Protein AF-A0A497K6Y6-F1 (afdb_monomer_lite)

Sequence (145 aa):
MNWMEEVNKPLKKPRYYKRSLTLFRSVDNLLAHADRFIPAWDDTDHFSFACAKCGYMAEILSVEWRPDYKENGRLYAILFFLKCPNCGATGMRKIYLQPTSYMGQKAFGEKLFFLYGTEKRPFQIGKYTIQGLRDYDEKFTEAKQ

Foldseek 3Di:
DDPVVPPPDDDPADDDDPPFQWPDADDPDADFDAFDWDWDDDPDPDIFIAGPVPRATKDFGTWGWDQQDDDPDRWTKIKTWIARPPPGHTHIDMDTPDPQPQDQDWDDDPFWIFHQHRPNHTDTQGTPDPVSVVVVVVVVVVVVD

Radius of gyration: 18.03 Å; chains: 1; bounding box: 42×46×44 Å

Structure (mmCIF, N/CA/C/O backbone):
data_AF-A0A497K6Y6-F1
#
_entry.id   AF-A0A497K6Y6-F1
#
loop_
_atom_site.group_PDB
_atom_site.id
_atom_site.type_symbol
_atom_site.label_atom_id
_atom_site.label_alt_id
_atom_site.label_comp_id
_atom_site.label_asym_id
_atom_site.label_entity_id
_atom_site.label_seq_id
_atom_site.pdbx_PDB_ins_code
_atom_site.Cartn_x
_atom_site.Cartn_y
_atom_site.Cartn_z
_atom_site.occupancy
_atom_site.B_iso_or_equiv
_atom_site.auth_seq_id
_atom_site.auth_comp_id
_atom_site.auth_asym_id
_atom_site.auth_atom_id
_atom_site.pdbx_PDB_model_num
ATOM 1 N N . MET A 1 1 ? 24.970 29.857 -5.790 1.00 49.78 1 MET A N 1
ATOM 2 C CA . MET A 1 1 ? 24.359 29.032 -4.725 1.00 49.78 1 MET A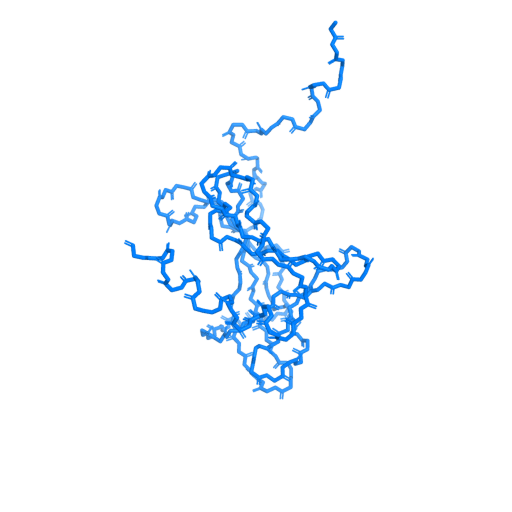 CA 1
ATOM 3 C C . MET A 1 1 ? 22.915 28.797 -5.141 1.00 49.78 1 MET A C 1
ATOM 5 O O . MET A 1 1 ? 22.185 29.770 -5.283 1.00 49.78 1 MET A O 1
ATOM 9 N N . ASN A 1 2 ? 22.569 27.569 -5.531 1.00 47.25 2 ASN A N 1
ATOM 10 C CA . ASN A 1 2 ? 21.314 27.265 -6.222 1.00 47.25 2 ASN A CA 1
ATOM 11 C C . ASN A 1 2 ? 20.239 26.899 -5.184 1.00 47.25 2 ASN A C 1
ATOM 13 O O . ASN A 1 2 ? 20.269 25.813 -4.615 1.00 47.25 2 ASN A O 1
ATOM 17 N N . TRP A 1 3 ? 19.316 27.819 -4.902 1.00 45.81 3 TRP A N 1
ATOM 18 C CA . TRP A 1 3 ? 18.312 27.701 -3.830 1.00 45.81 3 TRP A CA 1
ATOM 19 C C . TRP A 1 3 ? 17.331 26.522 -3.998 1.00 45.81 3 TRP A C 1
ATOM 21 O O . TRP A 1 3 ? 16.606 26.186 -3.066 1.00 45.81 3 TRP A O 1
ATOM 31 N N . MET A 1 4 ? 17.318 25.860 -5.159 1.00 49.03 4 MET A N 1
ATOM 32 C CA . MET A 1 4 ? 16.474 24.687 -5.418 1.00 49.03 4 MET A CA 1
ATOM 33 C C . MET A 1 4 ? 17.032 23.375 -4.837 1.00 49.03 4 MET A C 1
ATOM 35 O O . MET A 1 4 ? 16.268 22.429 -4.672 1.00 49.03 4 MET A O 1
ATOM 39 N N . GLU A 1 5 ? 18.320 23.297 -4.478 1.00 55.19 5 GLU A N 1
ATOM 40 C CA . GLU A 1 5 ? 18.914 22.071 -3.905 1.00 55.19 5 GLU A CA 1
ATOM 41 C C . GLU A 1 5 ? 18.570 21.843 -2.421 1.00 55.19 5 GLU A C 1
ATOM 43 O O . GLU A 1 5 ? 18.867 20.780 -1.873 1.00 55.19 5 GLU A O 1
ATOM 48 N N . GLU A 1 6 ? 17.956 22.813 -1.738 1.00 58.75 6 GLU A N 1
ATOM 49 C CA . GLU A 1 6 ? 17.660 22.719 -0.299 1.00 58.75 6 GLU A CA 1
ATOM 50 C C . GLU A 1 6 ? 16.260 22.201 0.044 1.00 58.75 6 GLU A C 1
ATOM 52 O O . GLU A 1 6 ? 16.000 21.846 1.196 1.00 58.75 6 GLU A O 1
ATOM 57 N N . VAL A 1 7 ? 15.365 22.092 -0.936 1.00 70.75 7 VAL A N 1
ATOM 58 C CA . VAL A 1 7 ? 13.981 21.665 -0.706 1.00 70.75 7 VAL A CA 1
ATOM 59 C C . VAL A 1 7 ? 13.893 20.133 -0.729 1.00 70.75 7 VAL A C 1
ATOM 61 O O . VAL A 1 7 ? 14.497 19.475 -1.570 1.00 70.75 7 VAL A O 1
ATOM 64 N N . ASN A 1 8 ? 13.129 19.544 0.197 1.00 70.69 8 ASN A N 1
ATOM 65 C CA . ASN A 1 8 ? 12.847 18.098 0.269 1.00 70.69 8 ASN A CA 1
ATOM 66 C C . ASN A 1 8 ? 14.053 17.173 0.530 1.00 70.69 8 ASN A C 1
ATOM 68 O O . ASN A 1 8 ? 13.996 15.982 0.210 1.00 70.69 8 ASN A O 1
ATOM 72 N N . LYS A 1 9 ? 15.127 17.666 1.165 1.00 72.88 9 LYS A N 1
ATOM 73 C CA . LYS A 1 9 ? 16.221 16.792 1.625 1.00 72.88 9 LYS A CA 1
ATOM 74 C C . LYS A 1 9 ? 15.672 15.708 2.570 1.00 72.88 9 LYS A C 1
ATOM 76 O O . LYS A 1 9 ? 15.046 16.050 3.580 1.00 72.88 9 LYS A O 1
ATOM 81 N N . PRO A 1 10 ? 15.912 14.410 2.294 1.00 68.50 10 PRO A N 1
ATOM 82 C CA . PRO A 1 10 ? 15.445 13.341 3.164 1.00 68.50 10 PRO A CA 1
ATOM 83 C C . PRO A 1 10 ? 15.981 13.511 4.585 1.00 68.50 10 PRO A C 1
ATOM 85 O O . PRO A 1 10 ? 17.181 13.693 4.803 1.00 68.50 10 PRO A O 1
ATOM 88 N N . LEU A 1 11 ? 15.093 13.417 5.573 1.00 70.00 11 LEU A N 1
ATOM 89 C CA . LEU A 1 11 ? 15.511 13.394 6.968 1.00 70.00 11 LEU A CA 1
ATOM 90 C C . LEU A 1 11 ? 16.370 12.150 7.220 1.00 70.00 11 LEU A C 1
ATOM 92 O O . LEU A 1 11 ? 15.967 11.037 6.886 1.00 70.00 11 LEU A O 1
ATOM 96 N N . LYS A 1 12 ? 17.502 12.318 7.919 1.00 70.56 12 LYS A N 1
ATOM 97 C CA . LYS A 1 12 ? 18.335 11.194 8.395 1.00 70.56 12 LYS A CA 1
ATOM 98 C C . LYS A 1 12 ? 17.522 10.179 9.214 1.00 70.56 12 LYS A C 1
ATOM 100 O O . LYS A 1 12 ? 17.817 8.989 9.207 1.00 70.56 12 LYS A O 1
ATOM 105 N N . LYS A 1 13 ? 16.501 10.661 9.927 1.00 68.62 13 LYS A N 1
ATOM 106 C CA . LYS A 1 13 ? 15.499 9.856 10.624 1.00 68.62 13 LYS A CA 1
ATOM 107 C C . LYS A 1 13 ? 14.127 10.515 10.446 1.00 68.62 13 LYS A C 1
ATOM 109 O O . LYS A 1 13 ? 13.992 11.679 10.830 1.00 68.62 13 LYS A O 1
ATOM 114 N N . PRO A 1 14 ? 13.118 9.811 9.910 1.00 72.25 14 PRO A N 1
ATOM 115 C CA . PRO A 1 14 ? 11.759 10.332 9.839 1.00 72.25 14 PRO A CA 1
ATOM 116 C C . PRO A 1 14 ? 11.246 10.746 11.225 1.00 72.25 14 PRO A C 1
ATOM 118 O O . PRO A 1 14 ? 11.468 10.050 12.223 1.00 72.25 14 PRO A O 1
ATOM 121 N N . ARG A 1 15 ? 10.570 11.897 11.298 1.00 74.88 15 ARG A N 1
ATOM 122 C CA . ARG A 1 15 ? 9.854 12.322 12.508 1.00 74.88 15 ARG A CA 1
ATOM 123 C C . ARG A 1 15 ? 8.559 11.520 12.607 1.00 74.88 15 ARG A C 1
ATOM 125 O O . ARG A 1 15 ? 7.869 11.349 11.610 1.00 74.88 15 ARG A O 1
ATOM 132 N N . TYR A 1 16 ? 8.233 11.045 13.804 1.00 70.06 16 TYR A N 1
ATOM 133 C CA . TYR A 1 16 ? 6.961 10.387 14.088 1.00 70.06 16 TYR A CA 1
ATOM 134 C C . TYR A 1 16 ? 6.282 11.098 15.259 1.00 70.06 16 TYR A C 1
ATOM 136 O O . TYR A 1 16 ? 6.943 11.498 16.219 1.00 70.06 16 TYR A O 1
ATOM 144 N N . TYR A 1 17 ? 4.963 11.245 15.181 1.00 69.12 17 TYR A N 1
ATOM 145 C CA . TYR A 1 17 ? 4.153 11.868 16.222 1.00 69.12 17 TYR A CA 1
ATOM 146 C C . TYR A 1 17 ? 3.414 10.761 16.983 1.00 69.12 17 TYR A C 1
ATOM 148 O O . TYR A 1 17 ? 2.646 9.999 16.408 1.00 69.12 17 TYR A O 1
ATOM 156 N N . LYS A 1 18 ? 3.699 10.627 18.283 1.00 63.16 18 LYS A N 1
ATOM 157 C CA . LYS A 1 18 ? 3.427 9.441 19.123 1.00 63.16 18 LYS A CA 1
ATOM 158 C C . LYS A 1 18 ? 1.956 9.052 19.365 1.00 63.16 18 LYS A C 1
ATOM 160 O O . LYS A 1 18 ? 1.728 8.123 20.131 1.00 63.16 18 LYS A O 1
ATOM 165 N N . ARG A 1 19 ? 0.958 9.742 18.807 1.00 62.03 19 ARG A N 1
ATOM 166 C CA . ARG A 1 19 ? -0.414 9.654 19.346 1.00 62.03 19 ARG A CA 1
ATOM 167 C C . ARG A 1 19 ? -1.228 8.415 18.935 1.00 62.03 19 ARG A C 1
ATOM 169 O O . ARG A 1 19 ? -2.209 8.143 19.609 1.00 62.03 19 ARG A O 1
ATOM 176 N N . SER A 1 20 ? -0.806 7.624 17.945 1.00 76.19 20 SER A N 1
ATOM 177 C CA . SER A 1 20 ? -1.268 6.239 17.715 1.00 76.19 20 SER A CA 1
ATOM 178 C C . SER A 1 20 ? -0.445 5.591 16.596 1.00 76.19 20 SER A C 1
ATOM 180 O O . SER A 1 20 ? 0.011 6.287 15.689 1.00 76.19 20 SER A O 1
ATOM 182 N N . LEU A 1 21 ? -0.250 4.269 16.641 1.00 86.19 21 LEU A N 1
ATOM 183 C CA . LEU A 1 21 ? 0.258 3.509 15.488 1.00 86.19 21 LEU A CA 1
ATOM 184 C C . LEU A 1 21 ? -0.844 3.236 14.458 1.00 86.19 21 LEU A C 1
ATOM 186 O O . LEU A 1 21 ? -0.547 2.980 13.298 1.00 86.19 21 LEU A O 1
ATOM 190 N N . THR A 1 22 ? -2.108 3.317 14.855 1.00 88.81 22 THR A N 1
ATOM 191 C CA . THR A 1 22 ? -3.246 3.241 13.941 1.00 88.81 22 THR A CA 1
ATOM 192 C C . THR A 1 22 ? -3.536 4.636 13.413 1.00 88.81 22 THR A C 1
ATOM 194 O O . THR A 1 22 ? -3.884 5.530 14.183 1.00 88.81 22 THR A O 1
ATOM 197 N N . LEU A 1 23 ? -3.375 4.816 12.106 1.00 90.62 23 LEU A N 1
ATOM 198 C CA . LEU A 1 23 ? -3.681 6.062 11.406 1.00 90.62 23 LEU A CA 1
ATOM 199 C C . LEU A 1 23 ? -5.169 6.138 11.048 1.00 90.62 23 LEU A C 1
ATOM 201 O O . LEU A 1 23 ? -5.762 7.209 11.095 1.00 90.62 23 LEU A O 1
ATOM 205 N N . PHE A 1 24 ? -5.766 4.994 10.715 1.00 92.75 24 PHE A N 1
ATOM 206 C CA . PHE A 1 24 ? -7.175 4.859 10.363 1.00 92.75 24 PHE A CA 1
ATOM 207 C C . PHE A 1 24 ? -7.669 3.456 10.716 1.00 92.75 24 PHE A C 1
ATOM 209 O O . PHE A 1 24 ? -6.904 2.501 10.594 1.00 92.75 24 PHE A O 1
ATOM 216 N N . ARG A 1 25 ? -8.938 3.321 11.11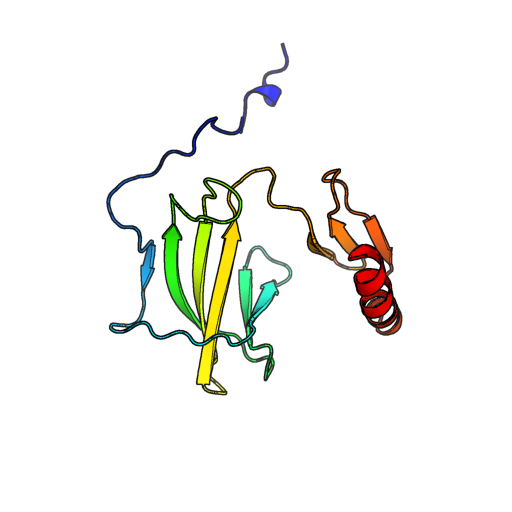5 1.00 93.75 25 ARG A N 1
ATOM 217 C CA . ARG A 1 25 ? -9.618 2.033 11.290 1.00 93.75 25 ARG A CA 1
ATOM 218 C C . ARG A 1 25 ? -11.132 2.207 11.155 1.00 93.75 25 ARG A C 1
ATOM 220 O O . ARG A 1 25 ? -11.683 3.120 11.757 1.00 93.75 25 ARG A O 1
ATOM 227 N N . SER A 1 26 ? -11.782 1.326 10.397 1.00 93.25 26 SER A N 1
ATOM 228 C CA . SER A 1 26 ? -13.235 1.327 10.154 1.00 93.25 26 SER A CA 1
ATOM 229 C C . SER A 1 26 ? -13.979 0.147 10.790 1.00 93.25 26 SER A C 1
ATOM 231 O O . SER A 1 26 ? -15.190 0.032 10.629 1.00 93.25 26 SER A O 1
ATOM 233 N N . VAL A 1 27 ? -13.270 -0.736 11.500 1.00 90.81 27 VAL A N 1
ATOM 234 C CA . VAL A 1 27 ? -13.821 -1.955 12.113 1.00 90.81 27 VAL A CA 1
ATOM 235 C C . VAL A 1 27 ? -13.328 -2.135 13.546 1.00 90.81 27 VAL A C 1
ATOM 237 O O . VAL A 1 27 ? -12.181 -1.812 13.848 1.00 90.81 27 VAL A O 1
ATOM 240 N N . ASP A 1 28 ? -14.159 -2.713 14.414 1.00 85.75 28 ASP A N 1
ATOM 241 C CA . ASP A 1 28 ? -13.800 -2.951 15.821 1.00 85.75 28 ASP A CA 1
ATOM 242 C C . ASP A 1 28 ? -12.744 -4.054 15.973 1.00 85.75 28 ASP A C 1
ATOM 244 O O . ASP A 1 28 ? -11.779 -3.915 16.725 1.00 85.75 28 ASP A O 1
ATOM 248 N N . ASN A 1 29 ? -12.896 -5.137 15.203 1.00 85.94 29 ASN A N 1
ATOM 249 C CA . ASN A 1 29 ? -11.986 -6.277 15.193 1.00 85.94 29 ASN A CA 1
ATOM 250 C C . ASN A 1 29 ? -11.318 -6.408 13.828 1.00 85.94 29 ASN A C 1
ATOM 252 O O . ASN A 1 29 ? -11.984 -6.503 12.796 1.00 85.94 29 ASN A O 1
ATOM 256 N N . LEU A 1 30 ? -9.986 -6.441 13.830 1.00 87.06 30 LEU A N 1
ATOM 257 C CA . LEU A 1 30 ? -9.190 -6.540 12.617 1.00 87.06 30 LEU A CA 1
ATOM 258 C C . LEU A 1 30 ? -8.647 -7.960 12.460 1.00 87.06 30 LEU A C 1
ATOM 260 O O . LEU A 1 30 ? -7.711 -8.351 13.154 1.00 87.06 30 LEU A O 1
ATOM 264 N N . LEU A 1 31 ? -9.213 -8.706 11.514 1.00 85.38 31 LEU A N 1
ATOM 265 C CA . LEU A 1 31 ? -8.695 -9.999 11.082 1.00 85.38 31 LEU A CA 1
ATOM 266 C C . LEU A 1 31 ? -8.422 -9.942 9.580 1.00 85.38 31 LEU A C 1
ATOM 268 O O . LEU A 1 31 ? -9.339 -9.776 8.777 1.00 85.38 31 LEU A O 1
ATOM 272 N N . ALA A 1 32 ? -7.152 -10.072 9.207 1.00 83.00 32 ALA A N 1
ATOM 273 C CA . ALA A 1 32 ? -6.737 -10.170 7.816 1.00 83.00 32 ALA A CA 1
ATOM 274 C C . ALA A 1 32 ? -6.048 -11.511 7.580 1.00 83.00 32 ALA A C 1
ATOM 276 O O . ALA A 1 32 ? -5.119 -11.875 8.303 1.00 83.00 32 ALA A O 1
ATOM 277 N N . HIS A 1 33 ? -6.505 -12.232 6.562 1.00 85.69 33 HIS A N 1
ATOM 278 C CA . HIS A 1 33 ? -5.846 -13.427 6.060 1.00 85.69 33 HIS A CA 1
ATOM 279 C C . HIS A 1 33 ? -4.705 -13.044 5.101 1.00 85.69 33 HIS A C 1
ATOM 281 O O . HIS A 1 33 ? -4.313 -11.882 4.992 1.00 85.69 33 HIS A O 1
ATOM 287 N N . ALA A 1 34 ? -4.106 -14.028 4.434 1.00 87.62 34 ALA A N 1
ATOM 288 C CA . ALA A 1 34 ? -2.982 -13.811 3.523 1.00 87.62 34 ALA A CA 1
ATOM 289 C C . ALA A 1 34 ? -3.421 -13.603 2.059 1.00 87.62 34 ALA A C 1
ATOM 291 O O . ALA A 1 34 ? -2.621 -13.824 1.147 1.00 87.62 34 ALA A O 1
ATOM 292 N N . ASP A 1 35 ? -4.671 -13.188 1.810 1.00 93.06 35 ASP A N 1
ATOM 293 C CA . ASP A 1 35 ? -5.160 -13.028 0.441 1.00 93.06 35 ASP A CA 1
ATOM 294 C C . ASP A 1 35 ? -4.404 -11.930 -0.317 1.00 93.06 35 ASP A C 1
ATOM 296 O O . ASP A 1 35 ? -3.910 -10.931 0.229 1.00 93.06 35 ASP A O 1
ATOM 300 N N . ARG A 1 36 ? -4.309 -12.120 -1.636 1.00 92.62 36 ARG A N 1
ATOM 301 C CA . ARG A 1 36 ? -3.580 -11.217 -2.521 1.00 92.62 36 ARG A CA 1
ATOM 302 C C . ARG A 1 36 ? -4.485 -10.064 -2.975 1.00 92.62 36 ARG A C 1
ATOM 304 O O . ARG A 1 36 ? -5.554 -10.271 -3.537 1.00 92.62 36 ARG A O 1
ATOM 311 N N . PHE A 1 37 ? -3.993 -8.842 -2.805 1.00 95.50 37 PHE A N 1
ATOM 312 C CA . PHE A 1 37 ? -4.559 -7.605 -3.348 1.00 95.50 37 PHE A CA 1
ATOM 313 C C . PHE A 1 37 ? -3.570 -6.943 -4.315 1.00 95.50 37 PHE A C 1
ATOM 315 O O . PHE A 1 37 ? -2.355 -7.131 -4.203 1.00 95.50 37 PHE A O 1
ATOM 322 N N . ILE A 1 38 ? -4.056 -6.202 -5.296 1.00 93.50 38 ILE A N 1
ATOM 323 C CA . ILE A 1 38 ? -3.230 -5.570 -6.331 1.00 93.50 38 ILE A CA 1
ATOM 324 C C . ILE A 1 38 ? -3.426 -4.060 -6.201 1.00 93.50 38 ILE A C 1
ATOM 326 O O . ILE A 1 38 ? -4.571 -3.646 -6.024 1.00 93.50 38 ILE A O 1
ATOM 330 N N . PRO A 1 39 ? -2.360 -3.240 -6.216 1.00 92.12 39 PRO A N 1
ATOM 331 C CA . PRO A 1 39 ? -2.544 -1.797 -6.237 1.00 92.12 39 PRO A CA 1
ATOM 332 C C . PRO A 1 39 ? -3.299 -1.391 -7.508 1.00 92.12 39 PRO A C 1
ATOM 334 O O . PRO A 1 39 ? -3.104 -1.991 -8.564 1.00 92.12 39 PRO A O 1
ATOM 337 N N . ALA A 1 40 ? -4.177 -0.408 -7.375 1.00 89.75 40 ALA A N 1
ATOM 338 C CA . ALA A 1 40 ? -5.014 0.132 -8.431 1.00 89.75 40 ALA A CA 1
ATOM 339 C C . ALA A 1 40 ? -4.914 1.660 -8.396 1.00 89.75 40 ALA A C 1
ATOM 341 O O . ALA A 1 40 ? -4.819 2.257 -7.323 1.00 89.75 40 ALA A O 1
ATOM 342 N N . TRP A 1 41 ? -4.911 2.270 -9.569 1.00 87.44 41 TRP A N 1
ATOM 343 C CA . TRP A 1 41 ? -4.800 3.708 -9.780 1.00 87.44 41 TRP A CA 1
ATOM 344 C C . TRP A 1 41 ? -5.667 4.069 -10.986 1.00 87.44 41 TRP A C 1
ATOM 346 O O . TRP A 1 41 ? -5.920 3.212 -11.840 1.00 87.44 41 TRP A O 1
ATOM 356 N N . ASP A 1 42 ? -6.142 5.305 -11.031 1.00 82.00 42 ASP A N 1
ATOM 357 C CA . ASP A 1 42 ? -6.805 5.876 -12.201 1.00 82.00 42 ASP A CA 1
ATOM 358 C C . ASP A 1 42 ? -5.861 6.866 -12.912 1.00 82.00 42 ASP A C 1
ATOM 360 O O . ASP A 1 42 ? -4.647 6.847 -12.698 1.00 82.00 42 ASP A O 1
ATOM 364 N N . ASP A 1 43 ? -6.398 7.668 -13.828 1.00 79.69 43 ASP A N 1
ATOM 365 C CA . ASP A 1 43 ? -5.677 8.732 -14.534 1.00 79.69 43 ASP A CA 1
ATOM 366 C C . ASP A 1 43 ? -5.503 10.011 -13.691 1.00 79.69 43 ASP A C 1
ATOM 368 O O . ASP A 1 43 ? -4.975 11.014 -14.177 1.00 79.69 43 ASP A O 1
ATOM 372 N N . THR A 1 44 ? -5.906 9.966 -12.420 1.00 83.69 44 THR A N 1
ATOM 373 C CA . THR A 1 44 ? -5.765 11.042 -11.437 1.00 83.69 44 THR A CA 1
ATOM 374 C C . THR A 1 44 ? -4.816 10.626 -10.301 1.00 83.69 44 THR A C 1
ATOM 376 O O . THR A 1 44 ? -3.999 9.716 -10.448 1.00 83.69 44 THR A O 1
ATOM 379 N N . ASP A 1 45 ? -4.844 11.325 -9.164 1.00 78.56 45 ASP A N 1
ATOM 380 C CA . ASP A 1 45 ? -3.984 11.060 -8.006 1.00 78.56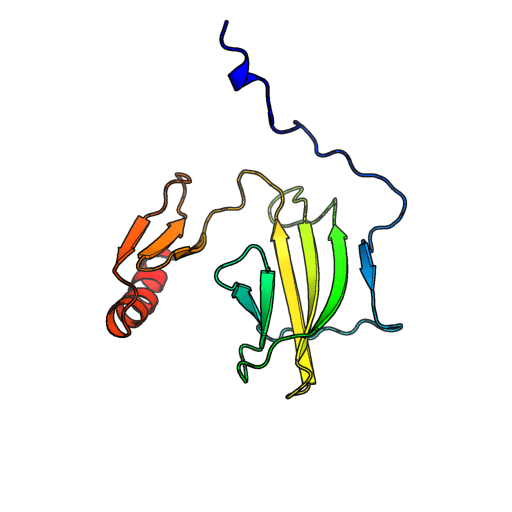 45 ASP A CA 1
ATOM 381 C C . ASP A 1 45 ? -4.548 9.998 -7.043 1.00 78.56 45 ASP A C 1
ATOM 383 O O . ASP A 1 45 ? -3.981 9.762 -5.969 1.00 78.56 45 ASP A O 1
ATOM 387 N N . HIS A 1 46 ? -5.639 9.318 -7.411 1.00 86.88 46 HIS A N 1
ATOM 388 C CA . HIS A 1 46 ? -6.254 8.312 -6.557 1.00 86.88 46 HIS A CA 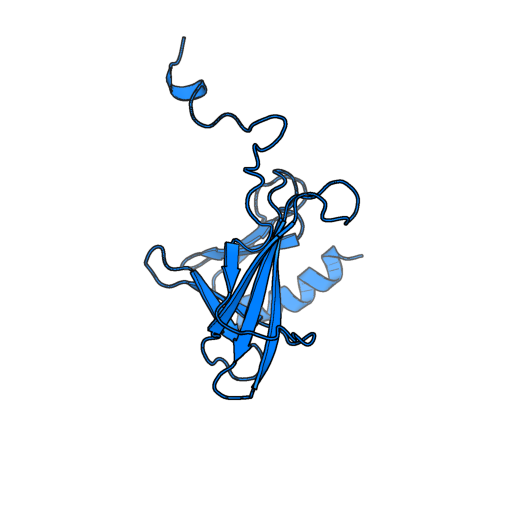1
ATOM 389 C C . HIS A 1 46 ? -5.469 6.995 -6.535 1.00 86.88 46 HIS A C 1
ATOM 391 O O . HIS A 1 46 ? -5.100 6.408 -7.553 1.00 86.88 46 HIS A O 1
ATOM 397 N N . PHE A 1 47 ? -5.292 6.468 -5.323 1.00 88.44 47 PHE A N 1
ATOM 398 C CA . PHE A 1 47 ? -4.671 5.174 -5.070 1.00 88.44 47 PHE A CA 1
ATOM 399 C C . PHE A 1 47 ? -5.622 4.261 -4.298 1.00 88.44 47 PHE A C 1
ATOM 401 O O . PHE A 1 47 ? -6.212 4.651 -3.291 1.00 88.44 47 PHE A O 1
ATOM 408 N N . SER A 1 48 ? -5.772 3.026 -4.765 1.00 93.31 48 SER A N 1
ATOM 409 C CA . SER A 1 48 ? -6.674 2.026 -4.196 1.00 93.31 48 SER A CA 1
ATOM 410 C C . SER A 1 48 ? -6.121 0.609 -4.367 1.00 93.31 48 SER A C 1
ATOM 412 O O . SER A 1 48 ? -4.996 0.401 -4.825 1.00 93.31 48 SER A O 1
ATOM 414 N N . PHE A 1 49 ? -6.902 -0.398 -3.974 1.00 96.38 49 PHE A N 1
ATOM 415 C CA . PHE A 1 49 ? -6.548 -1.804 -4.146 1.00 96.38 49 PHE A CA 1
ATOM 416 C C . PHE A 1 49 ? -7.706 -2.585 -4.759 1.00 96.38 49 PHE A C 1
ATOM 418 O O . PHE A 1 49 ? -8.858 -2.367 -4.401 1.00 96.38 49 PHE A O 1
ATOM 425 N N . ALA A 1 50 ? -7.392 -3.547 -5.620 1.00 96.31 50 ALA A N 1
ATOM 426 C CA . ALA A 1 50 ? -8.337 -4.529 -6.139 1.00 96.31 50 ALA A CA 1
ATOM 427 C C . ALA A 1 50 ? -8.049 -5.919 -5.555 1.00 96.31 50 ALA A C 1
ATOM 429 O O . ALA A 1 50 ? -6.900 -6.283 -5.277 1.00 96.31 50 ALA A O 1
ATOM 430 N N . CYS A 1 51 ? -9.091 -6.725 -5.371 1.00 96.44 51 CYS A N 1
ATOM 431 C CA . CYS A 1 51 ? -8.955 -8.119 -4.971 1.00 96.44 51 CYS A CA 1
ATOM 432 C C . CYS A 1 51 ? -8.345 -8.940 -6.115 1.00 96.44 51 CYS A C 1
ATOM 434 O O . CYS A 1 51 ? -8.937 -9.029 -7.188 1.00 96.44 51 CYS A O 1
ATOM 436 N N . ALA A 1 52 ? -7.217 -9.621 -5.888 1.00 93.94 52 ALA A N 1
ATOM 437 C CA . ALA A 1 52 ? -6.599 -10.435 -6.940 1.00 93.94 52 ALA A CA 1
ATOM 438 C C . ALA A 1 52 ? -7.452 -11.652 -7.341 1.00 93.94 52 ALA A C 1
ATOM 440 O O . ALA A 1 52 ? -7.238 -12.216 -8.407 1.00 93.94 52 ALA A O 1
ATOM 441 N N . LYS A 1 53 ? -8.396 -12.074 -6.485 1.00 91.75 53 LYS A N 1
ATOM 442 C CA . LYS A 1 53 ? -9.258 -13.238 -6.731 1.00 91.75 53 LYS A CA 1
ATOM 443 C C . LYS A 1 53 ? -10.407 -12.937 -7.693 1.00 91.75 53 LYS A C 1
ATOM 445 O O . LYS A 1 53 ? -10.757 -13.796 -8.489 1.00 91.75 53 LYS A O 1
ATOM 450 N N . CYS A 1 54 ? -11.028 -11.761 -7.587 1.00 93.62 54 CYS A N 1
ATOM 451 C CA . CYS A 1 54 ? -12.244 -11.441 -8.349 1.00 93.62 54 CYS A CA 1
ATOM 452 C C . CYS A 1 54 ? -12.245 -10.058 -9.014 1.00 93.62 54 CYS A C 1
ATOM 454 O O . CYS A 1 54 ? -13.253 -9.671 -9.591 1.00 93.62 54 CYS A O 1
ATOM 456 N N . GLY A 1 55 ? -11.159 -9.289 -8.909 1.00 92.81 55 GLY A N 1
ATOM 457 C CA . GLY A 1 55 ? -11.021 -7.965 -9.525 1.00 92.81 55 GLY A CA 1
ATOM 458 C C . GLY A 1 55 ? -11.790 -6.834 -8.836 1.00 92.81 55 GLY A C 1
ATOM 459 O O . GLY A 1 55 ? -11.536 -5.674 -9.134 1.00 92.81 55 GLY A O 1
ATOM 460 N N . TYR A 1 56 ? -12.690 -7.136 -7.896 1.00 96.75 56 TYR A N 1
ATOM 461 C CA . TYR A 1 56 ? -13.497 -6.117 -7.222 1.00 96.75 56 TYR A CA 1
ATOM 462 C C . TYR A 1 56 ? -12.642 -5.174 -6.364 1.00 96.75 56 TYR A C 1
ATOM 464 O O . TYR A 1 56 ? -11.696 -5.625 -5.704 1.00 96.75 56 TYR A O 1
ATOM 472 N N . MET A 1 57 ? -13.005 -3.889 -6.334 1.00 96.81 57 MET A N 1
ATOM 473 C CA . MET A 1 57 ? -12.322 -2.884 -5.516 1.00 96.81 57 MET A CA 1
ATOM 474 C C . MET A 1 57 ? -12.435 -3.233 -4.033 1.00 96.81 57 MET A C 1
ATOM 476 O O . MET A 1 57 ? -13.495 -3.620 -3.541 1.00 96.81 57 MET A O 1
ATOM 480 N N . ALA A 1 58 ? -11.306 -3.162 -3.341 1.00 97.31 58 ALA A N 1
ATOM 481 C CA . ALA A 1 58 ? -11.183 -3.516 -1.942 1.00 97.31 58 ALA A CA 1
ATOM 482 C C . ALA A 1 58 ? -11.464 -2.316 -1.038 1.00 97.31 58 ALA A C 1
ATOM 484 O O . ALA A 1 58 ? -11.130 -1.177 -1.358 1.00 97.31 58 ALA A O 1
ATOM 485 N N . GLU A 1 59 ? -12.005 -2.604 0.136 1.00 96.62 59 GLU A N 1
ATOM 486 C CA . GLU A 1 59 ? -12.163 -1.656 1.228 1.00 96.62 59 GLU A CA 1
ATOM 487 C C . GLU A 1 59 ? -10.897 -1.649 2.086 1.00 96.62 59 GLU A C 1
ATOM 489 O O . GLU A 1 59 ? -10.329 -2.705 2.388 1.00 96.62 59 GLU A O 1
ATOM 494 N N . ILE A 1 60 ? -10.473 -0.463 2.522 1.00 96.81 60 ILE A N 1
ATOM 495 C CA . ILE A 1 60 ? -9.435 -0.319 3.542 1.00 96.81 60 ILE A CA 1
ATOM 496 C C . ILE A 1 60 ? -10.109 -0.433 4.912 1.00 96.81 60 ILE A C 1
ATOM 498 O O . ILE A 1 60 ? -10.941 0.393 5.275 1.00 96.81 60 ILE A O 1
ATOM 502 N N . LEU A 1 61 ? -9.738 -1.456 5.681 1.00 96.31 61 LEU A N 1
ATOM 503 C CA . LEU A 1 61 ? -10.238 -1.682 7.039 1.00 96.31 61 LEU A CA 1
ATOM 504 C C . LEU A 1 61 ? -9.424 -0.932 8.096 1.00 96.31 61 LEU A C 1
ATOM 506 O O . LEU A 1 61 ? -9.951 -0.500 9.118 1.00 96.31 61 LEU A O 1
ATOM 510 N N . SER A 1 62 ? -8.111 -0.830 7.885 1.00 95.69 62 SER A N 1
ATOM 511 C CA . SER A 1 62 ? -7.181 -0.190 8.817 1.00 95.69 62 SER A CA 1
ATOM 512 C C . SER A 1 62 ? -5.928 0.263 8.076 1.00 95.69 62 SER A C 1
ATOM 514 O O . SER A 1 62 ? -5.447 -0.438 7.181 1.00 95.69 62 SER A O 1
ATOM 516 N N . VAL A 1 63 ? -5.388 1.416 8.464 1.00 94.69 63 VAL A N 1
ATOM 517 C CA . VAL A 1 63 ? -4.075 1.904 8.035 1.00 94.69 63 VAL A CA 1
ATOM 518 C C . VAL A 1 63 ? -3.214 2.084 9.267 1.00 94.69 63 VAL A C 1
ATOM 520 O O . VAL A 1 63 ? -3.595 2.787 10.203 1.00 94.69 63 VAL A O 1
ATOM 523 N N . GLU A 1 64 ? -2.041 1.464 9.272 1.00 92.19 64 GLU A N 1
ATOM 524 C CA . GLU A 1 64 ? -1.191 1.437 10.452 1.00 92.19 64 GLU A CA 1
ATOM 525 C C . GLU A 1 64 ? 0.253 1.810 10.141 1.00 92.19 64 GLU A C 1
ATOM 527 O O . GLU A 1 64 ? 0.895 1.259 9.250 1.00 92.19 64 GLU A O 1
ATOM 532 N N . TRP A 1 65 ? 0.778 2.734 10.931 1.00 89.56 65 TRP A N 1
ATOM 533 C CA . TRP A 1 65 ? 2.180 3.086 10.991 1.00 89.56 65 TRP A CA 1
ATOM 534 C C . TRP A 1 65 ? 2.962 2.046 11.801 1.00 89.56 65 TRP A C 1
ATOM 536 O O . TRP A 1 65 ? 2.585 1.667 12.914 1.00 89.56 65 TRP A O 1
ATOM 546 N N . ARG A 1 66 ? 4.087 1.592 11.247 1.00 86.69 66 ARG A N 1
ATOM 547 C CA . ARG A 1 66 ? 5.036 0.674 11.882 1.00 86.69 66 ARG A CA 1
ATOM 548 C C . ARG A 1 66 ? 6.442 1.274 11.848 1.00 86.69 66 ARG A C 1
ATOM 550 O O . ARG A 1 66 ? 7.150 1.110 10.851 1.00 86.69 66 ARG A O 1
ATOM 557 N N . PRO A 1 67 ? 6.856 1.985 12.917 1.00 81.56 67 PRO A N 1
ATOM 558 C CA . PRO A 1 67 ? 8.161 2.641 12.982 1.00 81.56 67 PRO A CA 1
ATOM 559 C C . PRO A 1 67 ? 9.340 1.674 13.165 1.00 81.56 67 PRO A C 1
ATOM 561 O O . PRO A 1 67 ? 10.498 2.086 13.107 1.00 81.56 67 PRO A O 1
ATOM 564 N N . ASP A 1 68 ? 9.045 0.415 13.459 1.00 77.12 68 ASP A N 1
ATOM 565 C CA . ASP A 1 68 ? 9.972 -0.634 13.858 1.00 77.12 68 ASP A CA 1
ATOM 566 C C . ASP A 1 68 ? 9.751 -1.925 13.056 1.00 77.12 68 ASP A C 1
ATOM 568 O O . ASP A 1 68 ? 10.010 -3.022 13.550 1.00 77.12 68 ASP A O 1
ATOM 572 N N . TYR A 1 69 ? 9.291 -1.807 11.807 1.00 79.06 69 TYR A N 1
ATOM 573 C CA . TYR A 1 69 ? 9.089 -2.956 10.931 1.00 79.06 69 TYR A CA 1
ATOM 574 C C . TYR A 1 69 ? 10.437 -3.641 10.641 1.00 79.06 69 TYR A C 1
ATOM 576 O O . TYR A 1 69 ? 11.374 -3.014 10.142 1.00 79.06 69 TYR A O 1
ATOM 584 N N . LYS A 1 70 ? 10.562 -4.928 10.987 1.00 67.19 70 LYS A N 1
ATOM 585 C CA . LYS A 1 70 ? 11.821 -5.680 10.883 1.00 67.19 70 LYS A CA 1
ATOM 586 C C . LYS A 1 70 ? 11.812 -6.594 9.663 1.00 67.19 70 LYS A C 1
ATOM 588 O O . LYS A 1 70 ? 11.275 -7.692 9.711 1.00 67.19 70 LYS A O 1
ATOM 593 N N . GLU A 1 71 ? 12.462 -6.153 8.597 1.00 61.09 71 GLU A N 1
ATOM 594 C CA . GLU A 1 71 ? 12.856 -6.999 7.469 1.00 61.09 71 GLU A CA 1
ATOM 595 C C . GLU A 1 71 ? 14.247 -6.506 7.047 1.00 61.09 71 GLU A C 1
ATOM 597 O O . GLU A 1 71 ? 14.387 -5.394 6.550 1.00 61.09 71 GLU A O 1
ATOM 602 N N . ASN A 1 72 ? 15.302 -7.255 7.389 1.00 57.03 72 ASN A N 1
ATOM 603 C CA . ASN A 1 72 ? 16.713 -6.904 7.133 1.00 57.03 72 ASN A CA 1
ATOM 604 C C . ASN A 1 72 ? 17.224 -5.569 7.736 1.00 57.03 72 ASN A C 1
ATOM 606 O O . ASN A 1 72 ? 18.242 -5.039 7.299 1.00 57.03 72 ASN A O 1
ATOM 610 N N . GLY A 1 73 ? 16.556 -5.014 8.754 1.00 62.44 73 GLY A N 1
ATOM 611 C CA . GLY A 1 73 ? 16.950 -3.759 9.408 1.00 62.44 73 GLY A CA 1
ATOM 612 C C . GLY A 1 73 ? 15.776 -3.039 10.075 1.00 62.44 73 GLY A C 1
ATOM 613 O O . GLY A 1 73 ? 14.715 -3.629 10.278 1.00 62.44 73 GLY A O 1
ATOM 614 N N . ARG A 1 74 ? 15.956 -1.756 10.429 1.00 59.41 74 ARG A N 1
ATOM 615 C CA . ARG A 1 74 ? 14.850 -0.871 10.842 1.00 59.41 74 ARG A CA 1
ATOM 616 C C . ARG A 1 74 ? 14.183 -0.299 9.594 1.00 59.41 74 ARG A C 1
ATOM 618 O O . ARG A 1 74 ? 14.648 0.713 9.069 1.00 59.41 74 ARG A O 1
ATOM 625 N N . LEU A 1 75 ? 13.113 -0.943 9.137 1.00 71.00 75 LEU A N 1
ATOM 626 C CA . LEU A 1 75 ? 12.238 -0.394 8.113 1.00 71.00 75 LEU A CA 1
ATOM 627 C C . LEU A 1 75 ? 11.089 0.366 8.767 1.00 71.00 75 LEU A C 1
ATOM 629 O O . LEU A 1 75 ? 10.522 -0.024 9.785 1.00 71.00 75 LEU A O 1
ATOM 633 N N . TYR A 1 76 ? 10.747 1.473 8.137 1.00 80.56 76 TYR A N 1
ATOM 634 C CA . TYR A 1 76 ? 9.541 2.230 8.407 1.00 80.56 76 TYR A CA 1
ATOM 635 C C . TYR A 1 76 ? 8.477 1.736 7.436 1.00 80.56 76 TYR A C 1
ATOM 637 O O . TYR A 1 76 ? 8.761 1.693 6.241 1.00 80.56 76 TYR A O 1
ATOM 645 N N . ALA A 1 77 ? 7.290 1.350 7.900 1.00 88.25 77 ALA A N 1
ATOM 646 C CA . ALA A 1 77 ? 6.245 0.866 7.002 1.00 88.25 77 ALA A CA 1
ATOM 647 C C . ALA A 1 77 ? 4.864 1.438 7.324 1.00 88.25 77 ALA A C 1
ATOM 649 O O . ALA A 1 77 ? 4.534 1.684 8.482 1.00 88.25 77 ALA A O 1
ATOM 650 N N . ILE A 1 78 ? 4.053 1.603 6.282 1.00 91.50 78 ILE A N 1
ATOM 651 C CA . ILE A 1 78 ? 2.605 1.781 6.396 1.00 91.50 78 ILE A CA 1
ATOM 652 C C . ILE A 1 78 ? 1.954 0.481 5.942 1.00 91.50 78 ILE A C 1
ATOM 654 O O . ILE A 1 78 ? 2.253 -0.011 4.853 1.00 91.50 78 ILE A O 1
ATOM 658 N N . LEU A 1 79 ? 1.094 -0.079 6.786 1.00 92.88 79 LEU A N 1
ATOM 659 C CA . LEU A 1 79 ? 0.318 -1.280 6.512 1.00 92.88 79 LEU A CA 1
ATOM 660 C C . LEU A 1 79 ? -1.118 -0.890 6.168 1.00 92.88 79 LEU A C 1
ATOM 662 O O . LEU A 1 79 ? -1.736 -0.120 6.895 1.00 92.88 79 LEU A O 1
ATOM 666 N N . PHE A 1 80 ? -1.644 -1.464 5.096 1.00 96.19 80 PHE A N 1
ATOM 667 C CA . PHE A 1 80 ? -3.038 -1.384 4.683 1.00 96.19 80 PHE A CA 1
ATOM 668 C C . PHE A 1 80 ? -3.668 -2.750 4.900 1.00 96.19 80 PHE A C 1
ATOM 670 O O . PHE A 1 80 ? -3.225 -3.729 4.297 1.00 96.19 80 PHE A O 1
ATOM 677 N N . PHE A 1 81 ? -4.693 -2.818 5.737 1.00 96.44 81 PHE A N 1
ATOM 678 C CA . PHE A 1 81 ? -5.508 -4.012 5.915 1.00 96.44 81 PHE A CA 1
ATOM 679 C C . PHE A 1 81 ? -6.758 -3.887 5.056 1.00 96.44 81 PHE A C 1
ATOM 681 O O . PHE A 1 81 ? -7.401 -2.839 5.056 1.00 96.44 81 PHE A O 1
ATOM 688 N N . LEU A 1 82 ? -7.070 -4.936 4.302 1.00 97.81 82 LEU A N 1
ATOM 689 C CA . LEU A 1 82 ? -7.977 -4.873 3.161 1.00 97.81 82 LEU A CA 1
ATOM 690 C C . LEU A 1 82 ? -9.043 -5.962 3.241 1.00 97.81 82 LEU A C 1
ATOM 692 O O . LEU A 1 82 ? -8.762 -7.075 3.693 1.00 97.81 82 LEU A O 1
ATOM 696 N N . LYS A 1 83 ? -10.235 -5.656 2.724 1.00 97.50 83 LYS A N 1
ATOM 697 C CA . LYS A 1 83 ? -11.324 -6.614 2.510 1.00 97.50 83 LYS A CA 1
ATOM 698 C C . LYS A 1 83 ? -11.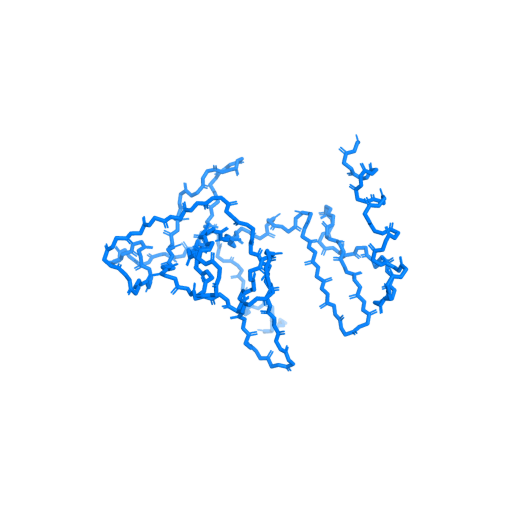890 -6.472 1.107 1.00 97.50 83 LYS A C 1
ATOM 700 O O . LYS A 1 83 ? -12.085 -5.367 0.617 1.00 97.50 83 LYS A O 1
ATOM 705 N N . CYS A 1 84 ? -12.191 -7.591 0.461 1.00 97.56 84 CYS A N 1
ATOM 706 C CA . CYS A 1 84 ? -13.012 -7.592 -0.738 1.00 97.56 84 CYS A CA 1
ATOM 707 C C . CYS A 1 84 ? -14.495 -7.679 -0.340 1.00 97.56 84 CYS A C 1
ATOM 709 O O . CYS A 1 84 ? -14.891 -8.703 0.226 1.00 97.56 84 CYS A O 1
ATOM 711 N N . PRO A 1 85 ? -15.328 -6.672 -0.652 1.00 96.38 85 PRO A N 1
ATOM 712 C CA . PRO A 1 85 ? -16.747 -6.712 -0.304 1.00 96.38 85 PRO A CA 1
ATOM 713 C C . PRO A 1 85 ? -17.522 -7.753 -1.126 1.00 96.38 85 PRO A C 1
ATOM 715 O O . PRO A 1 85 ? -18.547 -8.242 -0.671 1.00 96.38 85 PRO A O 1
ATOM 718 N N . ASN A 1 86 ? -17.014 -8.138 -2.301 1.00 97.25 86 ASN A N 1
ATOM 719 C CA . ASN A 1 86 ? -17.669 -9.107 -3.179 1.00 97.25 86 ASN A CA 1
ATOM 720 C C . ASN A 1 86 ? -17.446 -10.568 -2.743 1.00 97.25 86 ASN A C 1
ATOM 722 O O . ASN A 1 86 ? -18.398 -11.317 -2.568 1.00 97.25 86 ASN A O 1
ATOM 726 N N . CYS A 1 87 ? -16.190 -10.997 -2.564 1.00 95.69 87 CYS A N 1
ATOM 727 C CA . CYS A 1 87 ? -15.869 -12.405 -2.278 1.00 95.69 87 CYS A CA 1
ATOM 728 C C . CYS A 1 87 ? -15.414 -12.681 -0.836 1.00 95.69 87 CYS A C 1
ATOM 730 O O . CYS A 1 87 ? -15.063 -13.816 -0.518 1.00 95.69 87 CYS A O 1
ATOM 732 N N . GLY A 1 88 ? -15.365 -11.654 0.018 1.00 94.69 88 GLY A N 1
ATOM 733 C CA . GLY A 1 88 ? -15.017 -11.775 1.437 1.00 94.69 88 GLY A CA 1
ATOM 734 C C . GLY A 1 88 ? -13.528 -11.963 1.748 1.00 94.69 88 GLY A C 1
ATOM 735 O O . GLY A 1 88 ? -13.176 -12.014 2.922 1.00 94.69 88 GLY A O 1
ATOM 736 N N . ALA A 1 89 ? -12.655 -12.038 0.737 1.00 96.44 89 ALA A N 1
ATOM 737 C CA . ALA A 1 89 ? -11.206 -12.158 0.927 1.00 96.44 89 ALA A CA 1
ATOM 738 C C . ALA A 1 89 ? -10.656 -11.029 1.815 1.00 96.44 89 ALA A C 1
ATOM 740 O O . ALA A 1 89 ? -11.067 -9.874 1.658 1.00 96.44 89 ALA A O 1
ATOM 741 N N . THR A 1 90 ? -9.698 -11.331 2.693 1.00 97.62 90 THR A N 1
ATOM 742 C CA . THR A 1 90 ? -9.032 -10.324 3.535 1.00 97.62 90 THR A CA 1
ATOM 743 C C . THR A 1 90 ? -7.520 -10.472 3.490 1.00 97.62 90 THR A C 1
ATOM 745 O O . THR A 1 90 ? -6.972 -11.568 3.400 1.00 97.62 90 THR A O 1
ATOM 748 N N . GLY A 1 91 ? -6.822 -9.341 3.510 1.00 96.25 91 GLY A N 1
ATOM 749 C CA . GLY A 1 91 ? -5.396 -9.304 3.214 1.00 96.25 91 GLY A CA 1
ATOM 750 C C . GLY A 1 91 ? -4.702 -8.066 3.739 1.00 96.25 91 GLY A C 1
ATOM 751 O O . GLY A 1 91 ? -5.318 -7.176 4.325 1.00 96.25 91 GLY A O 1
ATOM 752 N N . MET A 1 92 ? -3.397 -7.999 3.492 1.00 95.00 92 MET A N 1
ATOM 753 C CA . MET A 1 92 ? -2.578 -6.852 3.864 1.00 95.00 92 MET A CA 1
ATOM 754 C C . MET A 1 92 ? -1.641 -6.438 2.728 1.00 95.00 92 MET A C 1
ATOM 756 O O . MET A 1 92 ? -1.069 -7.275 2.019 1.00 95.00 92 MET A O 1
ATOM 760 N N . ARG A 1 93 ? -1.435 -5.131 2.577 1.00 93.69 93 ARG A N 1
ATOM 761 C CA . ARG A 1 93 ? -0.374 -4.538 1.755 1.00 93.69 93 ARG A CA 1
ATOM 762 C C . ARG A 1 93 ? 0.484 -3.599 2.582 1.00 93.69 93 ARG A C 1
ATOM 764 O O . ARG A 1 93 ? 0.036 -3.083 3.597 1.00 93.69 93 ARG A O 1
ATOM 771 N N . LYS A 1 94 ? 1.738 -3.416 2.172 1.00 89.94 94 LYS A N 1
ATOM 772 C CA . LYS A 1 94 ? 2.698 -2.571 2.882 1.00 89.94 94 LYS A CA 1
ATOM 773 C C . LYS A 1 94 ? 3.456 -1.672 1.922 1.00 89.94 94 LYS A C 1
ATOM 775 O O . LYS A 1 94 ? 3.801 -2.105 0.826 1.00 89.94 94 LYS A O 1
ATOM 780 N N . ILE A 1 95 ? 3.737 -0.456 2.370 1.00 89.12 95 ILE A N 1
ATOM 781 C CA . ILE A 1 95 ? 4.685 0.458 1.734 1.00 89.12 95 ILE A CA 1
ATOM 782 C C . ILE A 1 95 ? 5.847 0.640 2.700 1.00 89.12 95 ILE A C 1
ATOM 784 O O . ILE A 1 95 ? 5.633 1.008 3.855 1.00 89.12 95 ILE A O 1
ATOM 788 N N . TYR A 1 96 ? 7.067 0.393 2.231 1.00 86.19 96 TYR A N 1
ATOM 789 C CA . TYR A 1 96 ? 8.273 0.727 2.980 1.00 86.19 96 TYR A CA 1
ATOM 790 C C . TYR A 1 96 ? 8.656 2.182 2.721 1.00 86.19 96 TYR A C 1
ATOM 792 O O . TYR A 1 96 ? 8.696 2.628 1.580 1.00 86.19 96 TYR A O 1
ATOM 800 N N . LEU A 1 97 ? 8.993 2.907 3.781 1.00 80.06 97 LEU A N 1
ATOM 801 C CA . LEU A 1 97 ? 9.397 4.312 3.744 1.00 80.06 97 LEU A CA 1
ATOM 802 C C . LEU A 1 97 ? 10.916 4.487 3.889 1.00 80.06 97 LEU A C 1
ATOM 804 O O . LEU A 1 97 ? 11.388 5.543 4.308 1.00 80.06 97 LEU A O 1
ATOM 808 N N . GLN A 1 98 ? 11.703 3.454 3.574 1.00 77.00 98 GLN A N 1
ATOM 809 C CA . GLN A 1 98 ? 13.152 3.595 3.460 1.00 77.00 98 GLN A CA 1
ATOM 810 C C . GLN A 1 98 ? 13.511 3.963 2.008 1.00 77.00 98 GLN A C 1
ATOM 812 O O . GLN A 1 98 ? 13.068 3.273 1.088 1.00 77.00 98 GLN A O 1
ATOM 817 N N . PRO A 1 99 ? 14.372 4.974 1.767 1.00 69.50 99 PRO A N 1
ATOM 818 C CA . PRO A 1 99 ? 14.776 5.390 0.417 1.00 69.50 99 PRO A CA 1
ATOM 819 C C . PRO A 1 99 ? 15.427 4.301 -0.450 1.00 69.50 99 PRO A C 1
ATOM 821 O O . PRO A 1 99 ? 15.672 4.535 -1.635 1.00 69.50 99 PRO A O 1
ATOM 824 N N . THR A 1 100 ? 15.777 3.156 0.139 1.00 72.25 100 THR A N 1
ATOM 825 C CA . THR A 1 100 ? 16.409 2.012 -0.526 1.00 72.25 100 THR A CA 1
ATOM 826 C C . THR A 1 100 ? 15.465 0.839 -0.796 1.00 72.25 100 THR A C 1
ATOM 828 O O . THR A 1 100 ? 15.865 -0.124 -1.439 1.00 72.25 100 THR A O 1
ATOM 831 N N . SER A 1 101 ? 14.202 0.911 -0.370 1.00 75.94 101 SER A N 1
ATOM 832 C CA . SER A 1 101 ? 13.228 -0.184 -0.506 1.00 75.94 101 SER A CA 1
ATOM 833 C C . SER A 1 101 ? 12.490 -0.184 -1.854 1.00 75.94 101 SER A C 1
ATOM 835 O O . SER A 1 101 ? 11.267 -0.309 -1.903 1.00 75.94 101 SER A O 1
ATOM 837 N N . TYR A 1 102 ? 13.231 -0.033 -2.953 1.00 76.56 102 TYR A N 1
ATOM 838 C CA . TYR A 1 102 ? 12.700 -0.031 -4.326 1.00 76.56 102 TYR A CA 1
ATOM 839 C C . TYR A 1 102 ? 13.048 -1.299 -5.117 1.00 76.56 102 TYR A C 1
ATOM 841 O O . TYR A 1 102 ? 12.496 -1.528 -6.189 1.00 76.56 102 TYR A O 1
ATOM 849 N N . MET A 1 103 ? 13.965 -2.125 -4.613 1.00 76.94 103 MET A N 1
ATOM 850 C CA . MET A 1 103 ? 14.424 -3.315 -5.322 1.00 76.94 103 MET A CA 1
ATOM 851 C C . MET A 1 103 ? 13.273 -4.308 -5.539 1.00 76.94 103 MET A C 1
ATOM 853 O O . MET A 1 103 ? 12.537 -4.633 -4.607 1.00 76.94 103 MET A O 1
ATOM 857 N N . GLY A 1 104 ? 13.111 -4.779 -6.775 1.00 74.75 104 GLY A N 1
ATOM 858 C CA . GLY A 1 104 ? 12.050 -5.705 -7.176 1.00 74.75 104 GLY A CA 1
ATOM 859 C C . GLY A 1 104 ? 10.669 -5.062 -7.343 1.00 74.75 104 GLY A C 1
ATOM 860 O O . GLY A 1 104 ? 9.713 -5.774 -7.667 1.00 74.75 104 GLY A O 1
ATOM 861 N N . GLN A 1 105 ? 10.548 -3.741 -7.146 1.00 81.12 105 GLN A N 1
ATOM 862 C CA . GLN A 1 105 ? 9.307 -3.010 -7.397 1.00 81.12 105 GLN A CA 1
ATOM 863 C C . GLN A 1 105 ? 9.002 -2.949 -8.889 1.00 81.12 105 GLN A C 1
ATOM 865 O O . GLN A 1 105 ? 9.890 -2.970 -9.745 1.00 81.12 105 GLN A O 1
ATOM 870 N N . LYS A 1 106 ? 7.709 -2.857 -9.179 1.00 81.44 106 LYS A N 1
ATOM 871 C CA . LYS A 1 106 ? 7.145 -2.893 -10.520 1.00 81.44 106 LYS A CA 1
ATOM 872 C C . LYS A 1 106 ? 6.249 -1.679 -10.678 1.00 81.44 106 LYS A C 1
ATOM 874 O O . LYS A 1 106 ? 5.423 -1.431 -9.803 1.00 81.44 106 LYS A O 1
ATOM 879 N N . ALA A 1 107 ? 6.419 -0.939 -11.764 1.00 80.25 107 ALA A N 1
ATOM 880 C CA . ALA A 1 107 ? 5.554 0.184 -12.092 1.00 80.25 107 ALA A CA 1
ATOM 881 C C . ALA A 1 107 ? 5.028 0.053 -13.518 1.00 80.25 107 ALA A C 1
ATOM 883 O O . ALA A 1 107 ? 5.699 -0.473 -14.408 1.00 80.25 107 ALA A O 1
ATOM 884 N N . PHE A 1 108 ? 3.815 0.548 -13.717 1.00 76.94 108 PHE A N 1
ATOM 885 C CA . PHE A 1 108 ? 3.106 0.506 -14.983 1.00 76.94 108 PHE A CA 1
ATOM 886 C C . PHE A 1 108 ? 2.800 1.952 -15.376 1.00 76.94 108 PHE A C 1
ATOM 888 O O . PHE A 1 108 ? 2.030 2.624 -14.698 1.00 76.94 108 PHE A O 1
ATOM 895 N N . GLY A 1 109 ? 3.457 2.448 -16.421 1.00 72.62 109 GLY A N 1
ATOM 896 C CA . GLY A 1 109 ? 3.094 3.705 -17.076 1.00 72.62 109 GLY A CA 1
ATOM 897 C C . GLY A 1 109 ? 2.098 3.463 -18.210 1.00 72.62 109 GLY A C 1
ATOM 898 O O . GLY A 1 109 ? 1.808 2.317 -18.544 1.00 72.62 109 GLY A O 1
ATOM 899 N N . GLU A 1 110 ? 1.638 4.534 -18.863 1.00 70.38 110 GLU A N 1
ATOM 900 C CA . GLU A 1 110 ? 0.597 4.489 -19.912 1.00 70.38 110 GLU A CA 1
ATOM 901 C C . GLU A 1 110 ? 0.824 3.419 -20.990 1.00 70.38 110 GLU A C 1
ATOM 903 O O . GLU A 1 110 ? -0.116 2.812 -21.498 1.00 70.38 110 GLU A O 1
ATOM 908 N N . LYS A 1 111 ? 2.086 3.200 -21.373 1.00 68.38 111 LYS A N 1
ATOM 909 C CA . LYS A 1 111 ? 2.470 2.228 -22.408 1.00 68.38 111 LYS A CA 1
ATOM 910 C C . LYS A 1 111 ? 3.678 1.389 -22.025 1.00 68.38 111 LYS A C 1
ATOM 912 O O . LYS A 1 111 ? 4.114 0.585 -22.843 1.00 68.38 111 LYS A O 1
ATOM 917 N N . LEU A 1 112 ? 4.245 1.590 -20.838 1.00 68.69 112 LEU A N 1
ATOM 918 C CA . LEU A 1 112 ? 5.546 1.048 -20.456 1.00 68.69 112 LEU A CA 1
ATOM 919 C C . LEU A 1 112 ? 5.471 0.315 -19.126 1.00 68.69 112 LEU A C 1
ATOM 921 O O . LEU A 1 112 ? 4.776 0.737 -18.208 1.00 68.69 112 LEU A O 1
ATOM 925 N N . PHE A 1 113 ? 6.249 -0.756 -19.023 1.00 72.94 113 PHE A N 1
ATOM 926 C CA . PHE A 1 113 ? 6.480 -1.458 -17.771 1.00 72.94 113 PHE A CA 1
ATOM 927 C C . PHE A 1 113 ? 7.914 -1.242 -17.289 1.00 72.94 113 PHE A C 1
ATOM 929 O O . PHE A 1 113 ? 8.870 -1.340 -18.067 1.00 72.94 113 PHE A O 1
ATOM 936 N N . PHE A 1 114 ? 8.041 -0.978 -15.993 1.00 78.88 114 PHE A N 1
ATOM 937 C CA . PHE A 1 114 ? 9.291 -0.668 -15.320 1.00 78.88 114 PHE A CA 1
ATOM 938 C C . PHE A 1 114 ? 9.555 -1.683 -14.210 1.00 78.88 114 PHE A C 1
ATOM 940 O O . PHE A 1 114 ? 8.702 -1.902 -13.346 1.00 78.88 114 PHE A O 1
ATOM 947 N N . LEU A 1 115 ? 10.758 -2.256 -14.200 1.00 78.50 115 LEU A N 1
ATOM 948 C CA . LEU A 1 115 ? 11.262 -3.066 -13.091 1.00 78.50 115 LEU A CA 1
ATOM 949 C C . LEU A 1 115 ? 12.457 -2.372 -12.458 1.00 78.50 115 LEU A C 1
ATOM 951 O O . LEU A 1 115 ? 13.419 -2.030 -13.143 1.00 78.50 115 LEU A O 1
ATOM 955 N N . TYR A 1 116 ? 12.413 -2.206 -11.145 1.00 79.56 116 TYR A N 1
ATOM 956 C CA . TYR A 1 116 ? 13.471 -1.533 -10.409 1.00 79.56 116 TYR A CA 1
ATOM 957 C C . TYR A 1 116 ? 14.464 -2.554 -9.848 1.00 79.56 116 TYR A C 1
ATOM 959 O O . TYR A 1 116 ? 14.119 -3.381 -9.003 1.00 79.56 116 TYR A O 1
ATOM 967 N N . GLY A 1 117 ? 15.702 -2.495 -10.344 1.00 72.44 117 GLY A N 1
ATOM 968 C CA . GLY A 1 117 ? 16.838 -3.280 -9.856 1.00 72.44 117 GLY A CA 1
ATOM 969 C C . GLY A 1 117 ? 17.622 -2.557 -8.765 1.00 72.44 117 GLY A C 1
ATOM 970 O O . GLY A 1 117 ? 17.060 -1.797 -7.984 1.00 72.44 117 GLY A O 1
ATOM 971 N N . THR A 1 118 ? 18.934 -2.770 -8.720 1.00 69.94 118 THR A N 1
ATOM 972 C CA . THR A 1 118 ? 19.849 -2.176 -7.731 1.00 69.94 118 THR A CA 1
ATOM 973 C C . THR A 1 118 ? 20.087 -0.674 -7.939 1.00 69.94 118 THR A C 1
ATOM 975 O O . THR A 1 118 ? 20.247 0.061 -6.966 1.00 69.94 118 THR A O 1
ATOM 978 N N . GLU A 1 119 ? 20.026 -0.175 -9.176 1.00 71.94 119 GLU A N 1
ATOM 979 C CA . GLU A 1 119 ? 20.476 1.183 -9.535 1.00 71.94 119 GLU A CA 1
ATOM 980 C C . GLU A 1 119 ? 19.415 2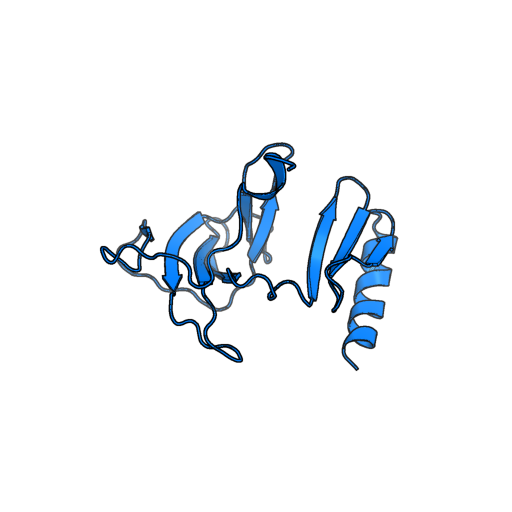.298 -9.416 1.00 71.94 119 GLU A C 1
ATOM 982 O O . GLU A 1 119 ? 19.641 3.405 -9.898 1.00 71.94 119 GLU A O 1
ATOM 987 N N . LYS A 1 120 ? 18.235 2.048 -8.821 1.00 70.25 120 LYS A N 1
ATOM 988 C CA . LYS A 1 120 ? 17.037 2.942 -8.821 1.00 70.25 120 LYS A CA 1
ATOM 989 C C . LYS A 1 120 ? 16.489 3.319 -10.198 1.00 70.25 120 LYS A C 1
ATOM 991 O O . LYS A 1 120 ? 15.347 3.761 -10.293 1.00 70.25 120 LYS A O 1
ATOM 996 N N . ARG A 1 121 ? 17.270 3.148 -11.258 1.00 76.06 121 ARG A N 1
ATOM 997 C CA . ARG A 1 121 ? 16.853 3.290 -12.640 1.00 76.06 121 ARG A CA 1
ATOM 998 C C . ARG A 1 121 ? 16.083 2.033 -13.049 1.00 76.06 121 ARG A C 1
ATOM 1000 O O . ARG A 1 121 ? 16.571 0.928 -12.804 1.00 76.06 121 ARG A O 1
ATOM 1007 N N . PRO A 1 122 ? 14.884 2.171 -13.631 1.00 70.94 122 PRO A N 1
ATOM 1008 C CA . PRO A 1 122 ? 14.140 1.006 -14.056 1.00 70.94 122 PRO A CA 1
ATOM 1009 C C . PRO A 1 122 ? 14.739 0.414 -15.332 1.00 70.94 122 PRO A C 1
ATOM 1011 O O . PRO A 1 122 ? 15.157 1.143 -16.234 1.00 70.94 122 PRO A O 1
ATOM 1014 N N . PHE A 1 123 ? 14.691 -0.909 -15.443 1.00 67.25 123 PHE A N 1
ATOM 1015 C CA . PHE A 1 123 ? 14.766 -1.575 -16.735 1.00 67.25 123 PHE A CA 1
ATOM 1016 C C . PHE A 1 123 ? 13.429 -1.345 -17.447 1.00 67.25 123 PHE A C 1
ATOM 1018 O O . PHE A 1 123 ? 12.369 -1.642 -16.890 1.00 67.25 123 PHE A O 1
ATOM 1025 N N . GLN A 1 124 ? 13.461 -0.787 -18.658 1.00 65.50 124 GLN A N 1
ATOM 1026 C CA . GLN A 1 124 ? 12.280 -0.724 -19.516 1.00 65.50 124 GLN A CA 1
ATOM 1027 C C . GLN A 1 124 ? 12.101 -2.100 -20.154 1.00 65.50 124 GLN A C 1
ATOM 1029 O O . GLN A 1 124 ? 12.916 -2.506 -20.978 1.00 65.50 124 GLN A O 1
ATOM 1034 N N . ILE A 1 125 ? 11.059 -2.829 -19.758 1.00 60.12 125 ILE A N 1
ATOM 1035 C CA . ILE A 1 125 ? 10.912 -4.241 -20.158 1.00 60.12 125 ILE A CA 1
ATOM 1036 C C . ILE A 1 125 ? 9.985 -4.413 -21.372 1.00 60.12 125 ILE A C 1
ATOM 1038 O O . ILE A 1 125 ? 9.991 -5.465 -21.998 1.00 60.12 125 ILE A O 1
ATOM 1042 N N . GLY A 1 126 ? 9.259 -3.377 -21.802 1.00 60.66 126 GLY A N 1
ATOM 1043 C CA . GLY A 1 126 ? 8.517 -3.434 -23.064 1.00 60.66 126 GLY A CA 1
ATOM 1044 C C . GLY A 1 126 ? 7.303 -2.517 -23.131 1.00 60.66 126 GLY A C 1
ATOM 1045 O O . GLY A 1 126 ? 7.098 -1.666 -22.262 1.00 60.66 126 GLY A O 1
ATOM 1046 N N . LYS A 1 127 ? 6.509 -2.701 -24.195 1.00 57.94 127 LYS A N 1
ATOM 1047 C CA . LYS A 1 127 ? 5.204 -2.052 -24.382 1.00 57.94 127 LYS A CA 1
ATOM 1048 C C . LYS A 1 127 ? 4.103 -2.846 -23.675 1.00 57.94 127 LYS A C 1
ATOM 1050 O O . LYS A 1 127 ? 4.130 -4.075 -23.701 1.00 57.94 127 LYS A O 1
ATOM 1055 N N . TYR A 1 128 ? 3.114 -2.151 -23.114 1.00 55.75 128 TYR A N 1
ATOM 1056 C CA . TYR A 1 128 ? 1.941 -2.749 -22.466 1.00 55.75 128 TYR A CA 1
ATOM 1057 C C . TYR A 1 128 ? 1.060 -3.486 -23.495 1.00 55.75 128 TYR A C 1
ATOM 1059 O O . TYR A 1 128 ? 0.151 -2.923 -24.098 1.00 55.75 128 TYR A O 1
ATOM 1067 N N . THR A 1 129 ? 1.394 -4.749 -23.751 1.00 56.81 129 THR A N 1
ATOM 1068 C CA . THR A 1 129 ? 0.690 -5.674 -24.650 1.00 56.81 129 THR A CA 1
ATOM 1069 C C . THR A 1 129 ? 0.520 -7.012 -23.932 1.00 56.81 129 THR A C 1
ATOM 1071 O O . THR A 1 129 ? 1.326 -7.346 -23.064 1.00 56.81 129 THR A O 1
ATOM 1074 N N . ILE A 1 130 ? -0.501 -7.801 -24.291 1.00 55.75 130 ILE A N 1
ATOM 1075 C CA . ILE A 1 130 ? -0.731 -9.135 -23.695 1.00 55.75 130 ILE A CA 1
ATOM 1076 C C . ILE A 1 130 ? 0.517 -10.025 -23.836 1.00 55.75 130 ILE A C 1
ATOM 1078 O O . ILE A 1 130 ? 0.854 -10.753 -22.907 1.00 55.75 130 ILE A O 1
ATOM 1082 N N . GLN A 1 131 ? 1.234 -9.922 -24.959 1.00 56.28 131 GLN A N 1
ATOM 1083 C CA . GLN A 1 131 ? 2.489 -10.642 -25.181 1.00 56.28 131 GLN A CA 1
ATOM 1084 C C . GLN A 1 131 ? 3.611 -10.144 -24.256 1.00 56.28 131 GLN A C 1
ATOM 1086 O O . GLN A 1 131 ? 4.248 -10.948 -23.588 1.00 56.28 131 GLN A O 1
ATOM 1091 N N . GLY A 1 132 ? 3.780 -8.824 -24.114 1.00 56.69 132 GLY A N 1
ATOM 1092 C CA . GLY A 1 132 ? 4.788 -8.245 -23.217 1.00 56.69 132 GLY A CA 1
ATOM 1093 C C . GLY A 1 132 ? 4.571 -8.560 -21.729 1.00 56.69 132 GLY A C 1
ATOM 1094 O O . GLY A 1 132 ? 5.530 -8.565 -20.964 1.00 56.69 132 GLY A O 1
ATOM 1095 N N . LEU A 1 133 ? 3.332 -8.855 -21.312 1.00 55.28 133 LEU A N 1
ATOM 1096 C CA . LEU A 1 133 ? 3.032 -9.353 -19.963 1.00 55.28 133 LEU A CA 1
ATOM 1097 C C . LEU A 1 133 ? 3.409 -10.835 -19.782 1.00 55.28 133 LEU A C 1
ATOM 1099 O O . LEU A 1 133 ? 3.782 -11.219 -18.678 1.00 55.28 133 LEU A O 1
ATOM 1103 N N . ARG A 1 134 ? 3.342 -11.657 -20.840 1.00 55.50 134 ARG A N 1
ATOM 1104 C CA . ARG A 1 134 ? 3.735 -13.079 -20.806 1.00 55.50 134 ARG A CA 1
ATOM 1105 C C . ARG A 1 134 ? 5.253 -13.254 -20.798 1.00 55.50 134 ARG A C 1
ATOM 1107 O O . ARG A 1 134 ? 5.765 -13.957 -19.935 1.00 55.50 134 ARG A O 1
ATOM 1114 N N . ASP A 1 135 ? 5.964 -12.523 -21.658 1.00 56.72 135 ASP A N 1
ATOM 1115 C CA . ASP A 1 135 ? 7.439 -12.526 -21.720 1.00 56.72 135 ASP A CA 1
ATOM 1116 C C . ASP A 1 135 ? 8.084 -12.081 -20.382 1.00 56.72 135 ASP A C 1
ATOM 1118 O O . ASP A 1 135 ? 9.256 -12.337 -20.094 1.00 56.72 135 ASP A O 1
ATOM 1122 N N . TYR A 1 136 ? 7.313 -11.382 -19.546 1.00 56.00 136 TYR A N 1
ATOM 1123 C CA . TYR A 1 136 ? 7.719 -10.885 -18.238 1.00 56.00 136 TYR A CA 1
ATOM 1124 C C . TYR A 1 136 ? 7.695 -11.952 -17.126 1.00 56.00 136 TYR A C 1
ATOM 1126 O O . TYR A 1 136 ? 8.577 -11.919 -16.261 1.00 56.00 136 TYR A O 1
ATOM 1134 N N . ASP A 1 137 ? 6.741 -12.891 -17.127 1.00 53.97 137 ASP A N 1
ATOM 1135 C CA . ASP A 1 137 ? 6.700 -13.957 -16.110 1.00 53.97 137 ASP A CA 1
ATOM 1136 C C . ASP A 1 137 ? 7.909 -14.905 -16.261 1.00 53.97 137 ASP A C 1
ATOM 1138 O O . ASP A 1 137 ? 8.462 -15.389 -15.269 1.00 53.97 137 ASP A O 1
ATOM 1142 N N . GLU A 1 138 ? 8.398 -15.073 -17.492 1.00 55.44 138 GLU A N 1
ATOM 1143 C CA . GLU A 1 138 ? 9.604 -15.841 -17.816 1.00 55.44 138 GLU A CA 1
ATOM 1144 C C . GLU A 1 138 ? 10.884 -15.131 -17.329 1.00 55.44 138 GLU A C 1
ATOM 1146 O O . GLU A 1 138 ? 11.622 -15.680 -16.506 1.00 55.44 138 GLU A O 1
ATOM 1151 N N . LYS A 1 139 ? 11.112 -13.864 -17.712 1.00 52.84 139 LYS A N 1
ATOM 1152 C CA . LYS A 1 139 ? 12.334 -13.117 -17.328 1.00 52.84 139 LYS A CA 1
ATOM 1153 C C . LYS A 1 139 ? 12.445 -12.801 -15.834 1.00 52.84 139 LYS A C 1
ATOM 1155 O O . LYS A 1 139 ? 13.547 -12.670 -15.303 1.00 52.84 139 LYS A O 1
ATOM 1160 N N . PHE A 1 140 ? 11.323 -12.666 -15.124 1.00 44.44 140 PHE A N 1
ATOM 1161 C CA . PHE A 1 140 ? 11.339 -12.462 -13.669 1.00 44.44 140 PHE A CA 1
ATOM 1162 C C . PHE A 1 140 ? 11.809 -13.710 -12.903 1.00 44.44 140 PHE A C 1
ATOM 1164 O O . PHE A 1 140 ? 12.284 -13.592 -11.772 1.00 44.44 140 PHE A O 1
ATOM 1171 N N . THR A 1 141 ? 11.683 -14.891 -13.508 1.00 50.12 141 THR A N 1
ATOM 1172 C CA . THR A 1 141 ? 12.127 -16.157 -12.918 1.00 50.12 141 THR A CA 1
ATOM 1173 C C . THR A 1 141 ? 13.642 -16.327 -13.056 1.00 50.12 141 THR A C 1
ATOM 1175 O O . THR A 1 141 ? 14.286 -16.805 -12.126 1.00 50.12 141 THR A O 1
ATOM 1178 N N . GLU A 1 142 ? 14.226 -15.835 -14.151 1.00 50.28 142 GLU A N 1
ATOM 1179 C CA . GLU A 1 142 ? 15.678 -15.830 -14.385 1.00 50.28 142 GLU A CA 1
ATOM 1180 C C . GLU A 1 142 ? 16.413 -14.815 -13.499 1.00 50.28 142 GLU A C 1
ATOM 1182 O O . GLU A 1 142 ? 17.428 -15.145 -12.901 1.00 50.28 142 GLU A O 1
ATOM 1187 N N . ALA A 1 143 ? 15.872 -13.604 -13.318 1.00 42.91 143 ALA A N 1
ATOM 1188 C CA . ALA A 1 143 ? 16.500 -12.557 -12.495 1.00 42.91 143 ALA A CA 1
ATOM 1189 C C . ALA A 1 143 ? 16.506 -12.845 -10.974 1.00 42.91 143 ALA A C 1
ATOM 1191 O O . ALA A 1 143 ? 16.959 -12.013 -10.184 1.00 42.91 143 ALA A O 1
ATOM 1192 N N . LYS A 1 144 ? 15.936 -13.980 -10.553 1.00 40.03 144 LYS A N 1
ATOM 1193 C CA . LYS A 1 144 ? 15.922 -14.467 -9.167 1.00 40.03 144 LYS A CA 1
ATOM 1194 C C . LYS A 1 144 ? 16.951 -15.572 -8.888 1.00 40.03 144 LYS A C 1
ATOM 1196 O O . LYS A 1 144 ? 17.056 -15.962 -7.724 1.00 40.03 144 LYS A O 1
ATOM 1201 N N . GLN A 1 145 ? 17.634 -16.085 -9.912 1.00 40.84 145 GLN A N 1
ATOM 1202 C CA . GLN A 1 145 ? 18.777 -16.996 -9.779 1.00 40.84 145 GLN A CA 1
ATOM 1203 C C . GLN A 1 145 ? 20.074 -16.192 -9.675 1.00 40.84 145 GLN A C 1
ATOM 1205 O O . GLN A 1 145 ? 20.966 -16.650 -8.931 1.00 40.84 145 GLN A O 1
#

Secondary structure (DSSP, 8-state):
--GGGGTTPPPSS----TT-SEEEE--SS----SB-EEEEE-SSS-EEEEETTT-PBPEEEEEEEEEEEESSSEEEEEEEEEE-TTT--EEEEEEE-STTTTTT-EEE-SSEEEEE-TTSSEEEEEESSHHHHHHHHHHHHHTT-

pLDDT: mean 77.47, std 15.75, range [40.03, 97.81]